Protein AF-A0AAW0VNR5-F1 (afdb_monomer_lite)

InterPro domains:
  IPR003961 Fibronectin type III [PF00041] (32-116)
  IPR003961 Fibronectin type III [PS50853] (29-133)
  IPR003961 Fibronectin type III [SM00060] (30-120)
  IPR003961 Fibronectin type III [cd00063] (30-113)
  IPR013783 Immunoglobulin-like fold [G3DSA:2.60.40.10] (11-136)
  IPR036116 Fibronectin type III superfamily [SSF49265] (29-117)

Foldseek 3Di:
DALVVFAKDKDKDDDPVGIDIDIDGHDKAKEEKAWDDWAADLDPFKIKTKIKIQTSAAWAWKWKWKDWVVDPDIDIDIGGFDDDPDNPSMTMDMDMGGPHDAPTKMKIWMWTDGPPDDIHDIDIDIDHHHDDDNVVVVVPDPVNVVVVVVVVVPPPPDDDDDDDDD

Secondary structure (DSSP, 8-state):
--GGG-EEEEEEEEETTEEEEEEEEE------EEEEEEEE-SSTT-EEEEEEEE-SS-EEEEEEEEEETT----EEEEEEPPPPSS-SSEEEEEEEE-SPPTTEEEEEEEEEEETTS-B-PPEEEEEEE----TTGGGG--HHHHHHHHHHHTTS-----------

Organism: Cherax quadricarinatus (NCBI:txid27406)

Sequence (166 aa):
MTPSALGDYKCRAHNEAGEDSATITVEATPGPVQVLEASPTSTYGLYNITWEVESLAPVDYYFVSYNQEGSSEVERRTVSATPQINRSGTHYTESTLVDLTPGITYHLTVRAVAKGHLPGLPMEENFFFTASDPASAHEMSDGTWNLLKSALTVISRLPKVVRDMQ

Structure (mmCIF, N/CA/C/O backbone):
data_AF-A0AAW0VNR5-F1
#
_entry.id   AF-A0AAW0VNR5-F1
#
loop_
_atom_site.group_PDB
_atom_site.id
_atom_site.type_symbol
_atom_site.label_atom_id
_atom_site.label_alt_id
_atom_site.label_comp_id
_atom_site.label_asym_id
_atom_site.label_entity_id
_atom_site.label_seq_id
_atom_site.pdbx_PDB_ins_code
_atom_site.Cartn_x
_atom_site.Cartn_y
_atom_site.Cartn_z
_atom_site.occupancy
_atom_site.B_iso_or_equiv
_atom_site.auth_seq_id
_atom_site.auth_comp_id
_atom_site.auth_asym_id
_atom_site.auth_atom_id
_atom_site.pdbx_PDB_model_num
ATOM 1 N N . MET A 1 1 ? 18.964 0.544 -9.066 1.00 59.88 1 MET A N 1
ATOM 2 C CA . MET A 1 1 ? 18.418 1.046 -10.348 1.00 59.88 1 MET A CA 1
ATOM 3 C C . MET A 1 1 ? 17.837 2.429 -10.078 1.00 59.88 1 MET A C 1
ATOM 5 O O . MET A 1 1 ? 17.289 2.606 -9.000 1.00 59.88 1 MET A O 1
ATOM 9 N N . THR A 1 2 ? 18.033 3.424 -10.945 1.00 72.25 2 THR A N 1
ATOM 10 C CA . THR A 1 2 ? 17.505 4.788 -10.724 1.00 72.25 2 THR A CA 1
ATOM 11 C C . THR A 1 2 ? 16.167 4.970 -11.446 1.00 72.25 2 THR A C 1
ATOM 13 O O . THR A 1 2 ? 15.940 4.282 -12.440 1.00 72.25 2 THR A O 1
ATOM 16 N N . PRO A 1 3 ? 15.301 5.920 -11.035 1.00 71.94 3 PRO A N 1
ATOM 17 C CA . PRO A 1 3 ? 14.051 6.199 -11.754 1.00 71.94 3 PRO A CA 1
ATOM 18 C C . PRO A 1 3 ? 14.261 6.546 -13.237 1.00 71.94 3 PRO A C 1
ATOM 20 O O . PRO A 1 3 ? 13.407 6.284 -14.072 1.00 71.94 3 PRO A O 1
ATOM 23 N N . SER A 1 4 ? 15.429 7.098 -13.585 1.00 77.38 4 SER A N 1
ATOM 24 C CA . SER A 1 4 ? 15.815 7.425 -14.964 1.00 77.38 4 SER A CA 1
ATOM 25 C C . SER A 1 4 ? 16.132 6.212 -15.847 1.00 77.38 4 SER A C 1
ATOM 27 O O . SER A 1 4 ? 16.384 6.396 -17.032 1.00 77.38 4 SER A O 1
ATOM 29 N N . ALA A 1 5 ? 16.202 5.005 -15.280 1.00 81.50 5 ALA A N 1
ATOM 30 C CA . ALA A 1 5 ? 16.451 3.762 -16.012 1.00 81.50 5 ALA A CA 1
ATOM 31 C C . ALA A 1 5 ? 15.153 3.047 -16.440 1.00 81.50 5 ALA A C 1
ATOM 33 O O . ALA A 1 5 ? 15.206 1.919 -16.923 1.00 81.50 5 ALA A O 1
ATOM 34 N N . LEU A 1 6 ? 13.996 3.671 -16.204 1.00 82.81 6 LEU A N 1
ATOM 35 C CA . LEU A 1 6 ? 12.686 3.170 -16.611 1.00 82.81 6 LEU A CA 1
ATOM 36 C C . LEU A 1 6 ? 12.288 3.768 -17.966 1.00 82.81 6 LEU A C 1
ATOM 38 O O . LEU A 1 6 ? 12.677 4.892 -18.289 1.00 82.81 6 LEU A O 1
ATOM 42 N N . GLY A 1 7 ? 11.480 3.034 -18.729 1.00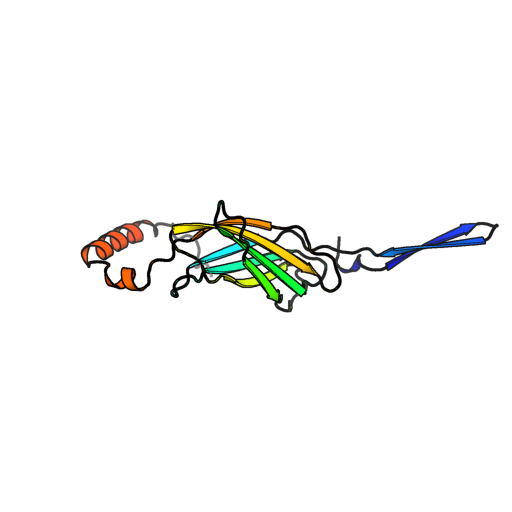 84.25 7 GLY A N 1
ATOM 43 C CA . GLY A 1 7 ? 10.968 3.448 -20.036 1.00 84.25 7 GLY A CA 1
ATOM 44 C C . GLY A 1 7 ? 11.336 2.491 -21.167 1.00 84.25 7 GLY A C 1
ATOM 45 O O . GLY A 1 7 ? 11.729 1.349 -20.935 1.00 84.25 7 GLY A O 1
ATOM 46 N N . ASP A 1 8 ? 11.189 2.962 -22.403 1.00 91.75 8 ASP A N 1
ATOM 47 C CA . ASP A 1 8 ? 11.347 2.132 -23.596 1.00 91.75 8 ASP A CA 1
ATOM 48 C C . ASP A 1 8 ? 12.792 2.113 -24.102 1.00 91.75 8 ASP A C 1
ATOM 50 O O . ASP A 1 8 ? 13.388 3.146 -24.415 1.00 91.75 8 ASP A O 1
ATOM 54 N N . TYR A 1 9 ? 13.333 0.910 -24.258 1.00 93.62 9 TYR A N 1
ATOM 55 C CA . TYR A 1 9 ? 14.652 0.654 -24.814 1.00 93.62 9 TYR A CA 1
ATOM 56 C C . TYR A 1 9 ? 14.515 -0.034 -26.163 1.00 93.62 9 TYR A C 1
ATOM 58 O O . TYR A 1 9 ? 13.927 -1.109 -26.270 1.00 93.62 9 TYR A O 1
ATOM 66 N N . LYS A 1 10 ? 15.097 0.570 -27.201 1.00 96.69 10 LYS A N 1
ATOM 67 C CA . LYS A 1 10 ? 15.116 0.011 -28.553 1.00 96.69 10 LYS A CA 1
ATOM 68 C C . LYS A 1 10 ? 16.492 -0.561 -28.877 1.00 96.69 10 LYS A C 1
ATOM 70 O O . LYS A 1 10 ? 17.472 0.176 -28.947 1.00 96.69 10 LYS A O 1
ATOM 75 N N . CYS A 1 11 ? 16.551 -1.865 -29.122 1.00 96.50 11 CYS A N 1
ATOM 76 C CA . CYS A 1 11 ? 17.715 -2.531 -29.691 1.00 96.50 11 CYS A CA 1
ATOM 77 C C . CYS A 1 11 ? 17.592 -2.536 -31.218 1.00 96.50 11 CYS A C 1
ATOM 79 O O . CYS A 1 11 ? 16.536 -2.871 -31.752 1.00 96.50 11 CYS A O 1
ATOM 81 N N . ARG A 1 12 ? 18.659 -2.154 -31.924 1.00 97.19 12 ARG A N 1
ATOM 82 C CA . ARG A 1 12 ? 18.728 -2.112 -33.392 1.00 97.19 12 ARG A CA 1
ATOM 83 C C . ARG A 1 12 ? 19.921 -2.961 -33.827 1.00 97.19 12 ARG A C 1
ATOM 85 O O . ARG A 1 12 ? 21.036 -2.701 -33.379 1.00 97.19 12 ARG A O 1
ATOM 92 N N . ALA A 1 13 ? 19.679 -3.975 -34.651 1.00 96.88 13 ALA A N 1
ATOM 93 C CA . ALA A 1 13 ? 20.690 -4.901 -35.146 1.00 96.88 13 ALA A CA 1
ATOM 94 C C . ALA A 1 13 ? 20.810 -4.765 -36.664 1.00 96.88 13 ALA A C 1
ATOM 96 O O . ALA A 1 13 ? 19.809 -4.805 -37.373 1.00 96.88 13 ALA A O 1
ATOM 97 N N . HIS A 1 14 ? 22.038 -4.618 -37.156 1.00 97.69 14 HIS A N 1
ATOM 98 C CA . HIS A 1 14 ? 22.313 -4.363 -38.565 1.00 97.69 14 HIS A CA 1
ATOM 99 C C . HIS A 1 14 ? 23.397 -5.303 -39.098 1.00 97.69 14 HIS A C 1
ATOM 101 O O . HIS A 1 14 ? 24.412 -5.528 -38.435 1.00 97.69 14 HIS A O 1
ATOM 107 N N . ASN A 1 15 ? 23.181 -5.832 -40.302 1.00 96.25 15 ASN A N 1
ATOM 108 C CA . ASN A 1 15 ? 24.169 -6.560 -41.094 1.00 96.25 15 ASN A CA 1
ATOM 109 C C . ASN A 1 15 ? 24.014 -6.211 -42.588 1.00 96.25 15 ASN A C 1
ATOM 111 O O . ASN A 1 15 ? 23.154 -5.421 -42.971 1.00 96.25 15 ASN A O 1
ATOM 115 N N . GLU A 1 16 ? 24.830 -6.814 -43.455 1.00 96.81 16 GLU A N 1
ATOM 116 C CA . GLU A 1 16 ? 24.793 -6.537 -44.901 1.00 96.81 16 GLU A CA 1
ATOM 117 C C . GLU A 1 16 ? 23.455 -6.899 -45.574 1.00 96.81 16 GLU A C 1
ATOM 119 O O . GLU A 1 16 ? 23.142 -6.367 -46.637 1.00 96.81 16 GLU A O 1
ATOM 124 N N . ALA A 1 17 ? 22.648 -7.775 -44.964 1.00 96.12 17 ALA A N 1
ATOM 125 C CA . ALA A 1 17 ? 21.340 -8.173 -45.483 1.00 96.12 17 ALA A CA 1
ATOM 126 C C . ALA A 1 17 ? 20.209 -7.209 -45.084 1.00 96.12 17 ALA A C 1
ATOM 128 O O . ALA A 1 17 ? 19.123 -7.277 -45.662 1.00 96.12 17 ALA A O 1
ATOM 129 N N . GLY A 1 18 ? 20.437 -6.318 -44.116 1.00 96.69 18 GLY A N 1
ATOM 130 C CA . GLY A 1 18 ? 19.449 -5.338 -43.689 1.00 96.69 18 GLY A CA 1
ATOM 131 C C . GLY A 1 18 ? 19.529 -5.001 -42.208 1.00 96.69 18 GLY A C 1
ATOM 132 O O . GLY A 1 18 ? 20.582 -5.044 -41.569 1.00 96.69 18 GLY A O 1
ATOM 133 N N . GLU A 1 19 ? 18.392 -4.599 -41.663 1.00 97.62 19 GLU A N 1
ATOM 134 C CA . GLU A 1 19 ? 18.283 -4.157 -40.286 1.00 97.62 19 GLU A CA 1
ATOM 135 C C . GLU A 1 19 ? 16.982 -4.632 -39.663 1.00 97.62 19 GLU A C 1
ATOM 137 O O . GLU A 1 19 ? 15.941 -4.650 -40.318 1.00 97.62 19 GLU A O 1
ATOM 142 N N . ASP A 1 20 ? 17.058 -4.957 -38.380 1.00 97.81 20 ASP A N 1
ATOM 143 C CA . ASP A 1 20 ? 15.903 -5.248 -37.552 1.00 97.81 20 ASP A CA 1
ATOM 144 C C . ASP A 1 20 ? 15.997 -4.500 -36.217 1.00 97.81 20 ASP A C 1
ATOM 146 O O . ASP A 1 20 ? 17.066 -4.042 -35.793 1.00 97.81 20 ASP A O 1
ATOM 150 N N . SER A 1 21 ? 14.863 -4.338 -35.542 1.00 96.94 21 SER A N 1
ATOM 151 C CA . SER A 1 21 ? 14.835 -3.727 -34.220 1.00 96.94 21 SER A CA 1
ATOM 152 C C . SER A 1 21 ? 13.723 -4.272 -33.341 1.00 96.94 21 SER A C 1
ATOM 154 O O . SER A 1 21 ? 12.616 -4.516 -33.809 1.00 96.94 21 SER A O 1
ATOM 156 N N . ALA A 1 22 ? 14.003 -4.356 -32.044 1.00 96.94 22 ALA A N 1
ATOM 157 C CA . ALA A 1 22 ? 13.045 -4.741 -31.018 1.00 96.94 22 ALA A CA 1
ATOM 158 C C . ALA A 1 22 ? 13.021 -3.691 -29.902 1.00 96.94 22 ALA A C 1
ATOM 160 O O . ALA A 1 22 ? 14.057 -3.113 -29.565 1.00 96.94 22 ALA A O 1
ATOM 161 N N . THR A 1 23 ? 11.845 -3.463 -29.320 1.00 96.00 23 THR A N 1
ATOM 162 C CA . THR A 1 23 ? 11.660 -2.564 -28.175 1.00 96.00 23 THR A CA 1
ATOM 163 C C . THR A 1 23 ? 11.286 -3.377 -26.940 1.00 96.00 23 THR A C 1
ATOM 165 O O . THR A 1 23 ? 10.472 -4.293 -27.032 1.00 96.00 23 THR A O 1
ATOM 168 N N . ILE A 1 2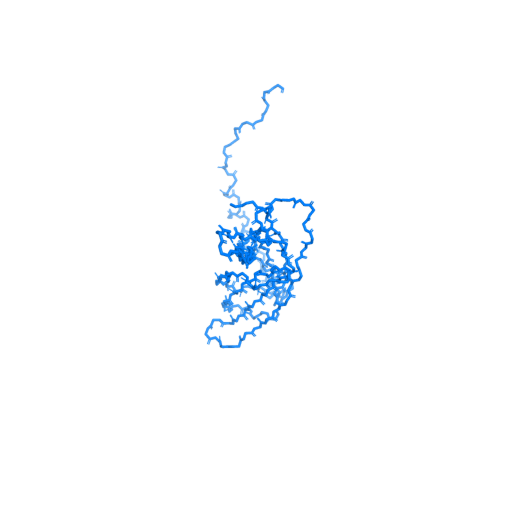4 ? 11.863 -3.028 -25.793 1.00 93.31 24 ILE A N 1
ATOM 169 C CA . ILE A 1 24 ? 11.485 -3.531 -24.472 1.00 93.31 24 ILE A CA 1
ATOM 170 C C . ILE A 1 24 ? 11.169 -2.350 -23.557 1.00 93.31 24 ILE A C 1
ATOM 172 O O . ILE A 1 24 ? 11.928 -1.385 -23.512 1.00 93.31 24 ILE A O 1
ATOM 176 N N . THR A 1 25 ? 10.069 -2.435 -22.818 1.00 88.06 25 THR A N 1
ATOM 177 C CA . THR A 1 25 ? 9.732 -1.467 -21.771 1.00 88.06 25 THR A CA 1
ATOM 178 C C . THR A 1 25 ? 10.282 -1.971 -20.443 1.00 88.06 25 THR A C 1
ATOM 180 O O . THR A 1 25 ? 10.014 -3.098 -20.030 1.00 88.06 25 THR A O 1
ATOM 183 N N . VAL A 1 26 ? 11.091 -1.145 -19.787 1.00 85.00 26 VAL A N 1
ATOM 184 C CA . VAL A 1 26 ? 11.622 -1.402 -18.450 1.00 85.00 26 VAL A CA 1
ATOM 185 C C . VAL A 1 26 ? 10.750 -0.662 -17.447 1.00 85.00 26 VAL A C 1
ATOM 187 O O . VAL A 1 26 ? 10.728 0.568 -17.409 1.00 85.00 26 VAL A O 1
ATOM 190 N N . GLU A 1 27 ? 10.043 -1.425 -16.627 1.00 80.56 27 GLU A N 1
ATOM 191 C CA . GLU A 1 27 ? 9.100 -0.919 -15.636 1.00 80.56 27 GLU A CA 1
ATOM 192 C C . GLU A 1 27 ? 9.595 -1.187 -14.213 1.00 80.56 27 GLU A C 1
ATOM 194 O O . GLU A 1 27 ? 10.439 -2.057 -13.980 1.00 80.56 27 GLU A O 1
ATOM 199 N N . ALA A 1 28 ? 9.054 -0.443 -13.248 1.00 79.81 28 ALA A N 1
ATOM 200 C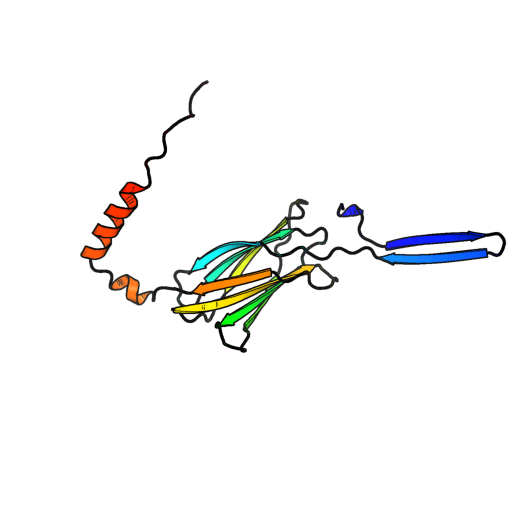 CA . ALA A 1 28 ? 9.271 -0.703 -11.832 1.00 79.81 28 ALA A CA 1
ATOM 201 C C . ALA A 1 28 ? 7.946 -1.016 -11.148 1.00 79.81 28 ALA A C 1
ATOM 203 O O . ALA A 1 28 ? 6.999 -0.232 -11.199 1.00 79.81 28 ALA A O 1
ATOM 204 N N . THR A 1 29 ? 7.915 -2.140 -10.446 1.00 84.31 29 THR A N 1
ATOM 205 C CA . THR A 1 29 ? 6.862 -2.445 -9.483 1.00 84.31 29 THR A CA 1
ATOM 206 C C . THR A 1 29 ? 7.235 -1.853 -8.125 1.00 84.31 29 THR A C 1
ATOM 208 O O . THR A 1 29 ? 8.403 -1.962 -7.736 1.00 84.31 29 THR A O 1
ATOM 211 N N . PRO A 1 30 ? 6.281 -1.269 -7.380 1.00 88.12 30 PRO A N 1
ATOM 212 C CA . PRO A 1 30 ? 6.515 -0.883 -5.995 1.00 88.12 30 PRO A CA 1
ATOM 213 C C . PRO A 1 30 ? 7.055 -2.054 -5.165 1.00 88.12 30 PRO A C 1
ATOM 215 O O . PRO A 1 30 ? 6.673 -3.210 -5.387 1.00 88.12 30 PRO A O 1
ATOM 218 N N . GLY A 1 31 ? 7.935 -1.745 -4.214 1.00 86.56 31 GLY A N 1
ATOM 219 C CA . GLY A 1 31 ? 8.411 -2.704 -3.226 1.00 86.56 31 GLY A CA 1
ATOM 220 C C . GLY A 1 31 ? 7.307 -3.150 -2.258 1.00 86.56 31 GLY A C 1
ATOM 221 O O . GLY A 1 31 ? 6.161 -2.699 -2.358 1.00 86.56 31 GLY A O 1
ATOM 222 N N . PRO A 1 32 ? 7.636 -4.042 -1.309 1.00 87.06 32 PRO A N 1
ATOM 223 C CA . PRO A 1 32 ? 6.714 -4.387 -0.238 1.00 87.06 32 PRO A CA 1
ATOM 224 C C . PRO A 1 32 ? 6.438 -3.157 0.633 1.00 87.06 32 PRO A C 1
ATOM 226 O O . PRO A 1 32 ? 7.325 -2.344 0.903 1.00 87.06 32 PRO A O 1
ATOM 229 N N . VAL A 1 33 ? 5.189 -3.033 1.067 1.00 89.69 33 VAL A N 1
ATOM 230 C CA . VAL A 1 33 ? 4.784 -2.022 2.045 1.00 89.69 33 VAL A CA 1
ATOM 231 C C . VAL A 1 33 ? 5.395 -2.360 3.407 1.00 89.69 33 VAL A C 1
ATOM 233 O O . VAL A 1 33 ? 5.510 -3.527 3.762 1.00 89.69 33 VAL A O 1
ATOM 236 N N . GLN A 1 34 ? 5.768 -1.345 4.177 1.00 87.94 34 GLN A N 1
ATOM 237 C CA . GLN A 1 34 ? 6.209 -1.474 5.562 1.00 87.94 34 GLN A CA 1
ATOM 238 C C . GLN A 1 34 ? 5.246 -0.700 6.455 1.00 87.94 34 GLN A C 1
ATOM 240 O O . GLN A 1 34 ? 5.118 0.517 6.324 1.00 87.94 34 GLN A O 1
ATOM 245 N N . VAL A 1 35 ? 4.546 -1.399 7.346 1.00 86.31 35 VAL A N 1
ATOM 246 C CA . VAL A 1 35 ? 3.690 -0.754 8.346 1.00 86.31 35 VAL A CA 1
ATOM 247 C C . VAL A 1 35 ? 4.585 -0.105 9.395 1.00 86.31 35 VAL A C 1
ATOM 249 O O . VAL A 1 35 ? 5.483 -0.740 9.944 1.00 86.31 35 VAL A O 1
ATOM 252 N N . LEU A 1 36 ? 4.364 1.184 9.631 1.00 84.06 36 LEU A N 1
ATOM 253 C CA . LEU A 1 36 ? 5.152 1.997 10.553 1.00 84.06 36 LEU A CA 1
ATOM 254 C C . LEU A 1 36 ? 4.451 2.131 11.896 1.00 84.06 36 LEU A C 1
ATOM 256 O O . LEU A 1 36 ? 5.057 1.941 12.947 1.00 84.06 36 LEU A O 1
ATOM 260 N N . GLU A 1 37 ? 3.165 2.470 11.849 1.00 82.88 37 GLU A N 1
ATOM 261 C CA . GLU A 1 37 ? 2.354 2.714 13.032 1.00 82.88 37 GLU A CA 1
ATOM 262 C C . GLU A 1 37 ? 0.973 2.104 12.844 1.00 82.88 37 GLU A C 1
ATOM 264 O O . GLU A 1 37 ? 0.389 2.155 11.764 1.00 82.88 37 GLU A O 1
ATOM 269 N N . ALA A 1 38 ? 0.453 1.527 13.918 1.00 81.94 38 ALA A N 1
ATOM 270 C CA . ALA A 1 38 ? -0.805 0.808 13.943 1.00 81.94 38 ALA A CA 1
ATOM 271 C C . ALA A 1 38 ? -1.419 1.023 15.333 1.00 81.94 38 ALA A C 1
ATOM 273 O O . ALA A 1 38 ? -0.825 0.642 16.345 1.00 81.94 38 ALA A O 1
ATOM 274 N N . SER A 1 39 ? -2.557 1.716 15.416 1.00 82.69 39 SER A N 1
ATOM 275 C CA . SER A 1 39 ? -3.142 2.104 16.705 1.00 82.69 39 SER A CA 1
ATOM 276 C C . SER A 1 39 ? -4.673 2.178 16.689 1.00 82.69 39 SER A C 1
ATOM 278 O O . SER A 1 39 ? -5.274 2.579 15.690 1.00 82.69 39 SER A O 1
ATOM 280 N N . PRO A 1 40 ? -5.341 1.809 17.798 1.00 80.81 40 PRO A N 1
ATOM 281 C CA . PRO A 1 40 ? -6.780 1.992 17.923 1.00 80.81 40 PRO A CA 1
ATOM 282 C C . PRO A 1 40 ? -7.121 3.480 18.037 1.00 80.81 40 PRO A C 1
ATOM 284 O O . PRO A 1 40 ? -6.377 4.258 18.636 1.00 80.81 40 PRO A O 1
ATOM 287 N N . THR A 1 41 ? -8.278 3.871 17.506 1.00 80.06 41 THR A N 1
ATOM 288 C CA . THR A 1 41 ? -8.797 5.230 17.717 1.00 80.06 41 THR A CA 1
ATOM 289 C C . THR A 1 41 ? -9.679 5.297 18.970 1.00 80.06 41 THR A C 1
ATOM 291 O O . THR A 1 41 ? -10.023 4.274 19.560 1.00 80.06 41 THR A O 1
ATOM 294 N N . SER A 1 42 ? -10.098 6.503 19.365 1.00 76.62 42 SER A N 1
ATOM 295 C CA . SER A 1 42 ? -11.112 6.691 20.416 1.00 76.62 42 SER A CA 1
ATOM 296 C C . SER A 1 42 ? -12.514 6.224 20.007 1.00 76.62 42 SER A C 1
ATOM 298 O O . SER A 1 42 ? -13.381 6.062 20.863 1.00 76.62 42 SER A O 1
ATOM 300 N N . THR A 1 43 ? -12.753 6.032 18.707 1.00 79.25 43 THR A N 1
ATOM 301 C CA . THR A 1 43 ? -14.026 5.547 18.176 1.00 79.25 43 THR A CA 1
ATOM 302 C C . THR A 1 43 ? -13.980 4.033 18.037 1.00 79.25 43 THR A C 1
ATOM 304 O O . THR A 1 43 ? -13.047 3.465 17.464 1.00 79.25 43 THR A O 1
ATOM 307 N N . TYR A 1 44 ? -15.018 3.382 18.553 1.00 80.38 44 TYR A N 1
ATOM 308 C CA . TYR A 1 44 ? -15.162 1.936 18.501 1.00 80.38 44 TYR A CA 1
ATOM 309 C C . TYR A 1 44 ? -15.156 1.412 17.061 1.00 80.38 44 TYR A C 1
ATOM 311 O O . TYR A 1 44 ? -15.767 2.002 16.171 1.00 80.38 44 TYR A O 1
ATOM 319 N N . GLY A 1 45 ? -14.472 0.289 16.846 1.00 82.62 45 GLY A N 1
ATOM 320 C CA . GLY A 1 45 ? -14.384 -0.370 15.543 1.00 82.62 45 GLY A CA 1
ATOM 321 C C . GLY A 1 45 ? -13.488 0.317 14.513 1.00 82.62 45 GLY A C 1
ATOM 322 O O . GLY A 1 45 ? -13.456 -0.135 13.371 1.00 82.62 45 GLY A O 1
ATOM 323 N N . LEU A 1 46 ? -12.748 1.364 14.898 1.00 86.75 46 LEU A N 1
ATOM 324 C CA . LEU A 1 46 ? -11.800 2.060 14.028 1.00 86.75 46 LEU A CA 1
ATOM 325 C C . LEU A 1 46 ? -10.345 1.836 14.463 1.00 86.75 46 LEU A C 1
ATOM 327 O O . LEU A 1 46 ? -10.022 1.889 15.655 1.00 86.75 46 LEU A O 1
ATOM 331 N N . TYR A 1 47 ? -9.456 1.658 13.488 1.00 86.00 47 TYR A N 1
ATOM 332 C CA . TYR A 1 47 ? -8.025 1.448 13.709 1.00 86.00 47 TYR A CA 1
ATOM 333 C C . TYR A 1 47 ? -7.201 2.213 12.675 1.00 86.00 47 TYR A C 1
ATOM 335 O O . TYR A 1 47 ? -7.376 2.019 11.471 1.00 86.00 47 TYR A O 1
ATOM 343 N N . ASN A 1 48 ? -6.322 3.092 13.142 1.00 89.56 48 ASN A N 1
ATOM 344 C CA . ASN A 1 48 ? -5.437 3.864 12.284 1.00 89.56 48 ASN A CA 1
ATOM 345 C C . ASN A 1 48 ? -4.188 3.059 11.969 1.00 89.56 48 ASN A C 1
ATOM 347 O O . ASN A 1 48 ? -3.593 2.437 12.851 1.00 89.56 48 ASN A O 1
ATOM 351 N N . ILE A 1 49 ? -3.780 3.115 10.711 1.00 89.44 49 ILE A N 1
ATOM 352 C CA . ILE A 1 49 ? -2.565 2.486 10.237 1.00 89.44 49 ILE A CA 1
ATOM 353 C C . ILE A 1 49 ? -1.831 3.413 9.278 1.00 89.44 49 ILE A C 1
ATOM 355 O O . ILE A 1 49 ? -2.421 3.992 8.364 1.00 89.44 49 ILE A O 1
ATOM 359 N N . THR A 1 50 ? -0.527 3.512 9.489 1.00 90.69 50 THR A N 1
ATOM 360 C CA . THR A 1 50 ? 0.408 4.287 8.686 1.00 90.69 50 THR A CA 1
ATOM 361 C C . THR A 1 50 ? 1.463 3.351 8.138 1.00 90.69 50 THR A C 1
ATOM 363 O O . THR A 1 50 ? 1.983 2.492 8.851 1.00 90.69 50 THR A O 1
ATOM 366 N N . TRP A 1 51 ? 1.805 3.523 6.870 1.00 91.12 51 TRP A N 1
ATOM 367 C CA . TRP A 1 51 ? 2.802 2.704 6.204 1.00 91.12 51 TRP A CA 1
ATOM 368 C C . TRP A 1 51 ? 3.656 3.514 5.237 1.00 91.12 51 TRP A C 1
ATOM 370 O O . TRP A 1 51 ? 3.297 4.620 4.821 1.00 91.12 51 TRP A O 1
ATOM 380 N N . GLU A 1 52 ? 4.781 2.922 4.854 1.00 91.00 52 GLU A N 1
ATOM 381 C CA . GLU A 1 52 ? 5.630 3.404 3.778 1.00 91.00 52 GLU A CA 1
ATOM 382 C C . GLU A 1 52 ? 5.855 2.348 2.694 1.00 91.00 52 GLU A C 1
ATOM 384 O O . GLU A 1 52 ? 5.702 1.148 2.916 1.00 91.00 52 GLU A O 1
ATOM 389 N N . VAL A 1 53 ? 6.216 2.793 1.494 1.00 90.25 53 VAL A N 1
ATOM 390 C CA . VAL A 1 53 ? 6.679 1.914 0.417 1.00 90.25 53 VAL A CA 1
ATOM 391 C C . VAL A 1 53 ? 7.786 2.587 -0.375 1.00 90.25 53 VAL A C 1
ATOM 393 O O . VAL A 1 53 ? 7.688 3.763 -0.725 1.00 90.25 53 VAL A O 1
ATOM 396 N N . GLU A 1 54 ? 8.831 1.833 -0.695 1.00 88.06 54 GLU A N 1
ATOM 397 C CA . GLU A 1 54 ? 9.843 2.268 -1.651 1.00 88.06 54 GLU A CA 1
ATOM 398 C C . GLU A 1 54 ? 9.405 1.915 -3.075 1.00 88.06 54 GLU A C 1
ATOM 400 O O . GLU A 1 54 ? 9.077 0.768 -3.388 1.00 88.06 54 GLU A O 1
ATOM 405 N N . SER A 1 55 ? 9.399 2.903 -3.965 1.00 86.12 55 SER A N 1
ATOM 406 C CA . SER A 1 55 ? 9.042 2.721 -5.364 1.00 86.12 55 SER A CA 1
ATOM 407 C C . SER A 1 55 ? 9.816 3.675 -6.267 1.00 86.12 55 SER A C 1
ATOM 409 O O . SER A 1 55 ? 9.912 4.877 -6.023 1.00 86.12 55 SER A O 1
ATOM 411 N N . LEU A 1 56 ? 10.349 3.137 -7.367 1.00 82.50 56 LEU A N 1
ATOM 412 C CA . LEU A 1 56 ? 10.958 3.947 -8.429 1.00 82.50 56 LEU A CA 1
ATOM 413 C C . LEU A 1 56 ? 9.906 4.560 -9.366 1.00 82.50 56 LEU A C 1
ATOM 415 O O . LEU A 1 56 ? 10.209 5.524 -10.069 1.00 82.50 56 LEU A O 1
ATOM 419 N N . ALA A 1 57 ? 8.686 4.013 -9.370 1.00 80.62 57 ALA A N 1
ATOM 420 C CA . ALA A 1 57 ? 7.537 4.536 -10.101 1.00 80.62 57 ALA A CA 1
ATOM 421 C C . ALA A 1 57 ? 6.560 5.244 -9.141 1.00 80.62 57 ALA A C 1
ATOM 423 O O . ALA A 1 57 ? 6.364 4.764 -8.022 1.00 80.62 57 ALA A O 1
ATOM 424 N N . PRO A 1 58 ? 5.900 6.343 -9.548 1.00 82.38 58 PRO A N 1
ATOM 425 C CA . PRO A 1 58 ? 4.903 6.999 -8.707 1.00 82.38 58 PRO A CA 1
ATOM 426 C C . PRO A 1 58 ? 3.770 6.042 -8.314 1.00 82.38 58 PRO A C 1
ATOM 428 O O . PRO A 1 58 ? 3.088 5.487 -9.182 1.00 82.38 58 PRO A O 1
ATOM 431 N N . VAL A 1 59 ? 3.563 5.875 -7.007 1.00 88.44 59 VAL A N 1
ATOM 432 C CA . VAL A 1 59 ? 2.419 5.131 -6.465 1.00 88.44 59 VAL A CA 1
ATOM 433 C C . VAL A 1 59 ? 1.138 5.940 -6.687 1.00 88.44 59 VAL A C 1
ATOM 435 O O . VAL A 1 59 ? 1.114 7.141 -6.429 1.00 88.44 59 VAL A O 1
ATOM 438 N N . ASP A 1 60 ? 0.095 5.283 -7.192 1.00 89.69 60 ASP A N 1
ATOM 439 C CA . ASP A 1 60 ? -1.219 5.863 -7.494 1.00 89.69 60 ASP A CA 1
ATOM 440 C C . ASP A 1 60 ? -2.203 5.604 -6.345 1.00 89.69 60 ASP A C 1
ATOM 442 O O . ASP A 1 60 ? -2.815 6.523 -5.802 1.00 89.69 60 ASP A O 1
ATOM 446 N N . TYR A 1 61 ? -2.304 4.347 -5.910 1.00 92.69 61 TYR A N 1
ATOM 447 C CA . TYR A 1 61 ? -3.158 3.933 -4.799 1.00 92.69 61 TYR A CA 1
ATOM 448 C C . TYR A 1 61 ? -2.682 2.614 -4.177 1.00 92.69 61 TYR A C 1
ATOM 450 O O . TYR A 1 61 ? -1.768 1.956 -4.678 1.00 92.69 61 TYR A O 1
ATOM 458 N N . TYR A 1 62 ? -3.329 2.218 -3.085 1.00 93.38 62 TYR A N 1
ATOM 459 C CA . TYR A 1 62 ? -3.095 0.975 -2.365 1.00 93.38 62 TYR A CA 1
ATOM 460 C C . TYR A 1 62 ? -4.379 0.154 -2.280 1.00 93.38 62 TYR A C 1
ATOM 462 O O . TYR A 1 62 ? -5.455 0.703 -2.036 1.00 93.38 62 TYR A O 1
ATOM 470 N N . PHE A 1 63 ? -4.259 -1.165 -2.415 1.00 93.75 63 PHE A N 1
ATOM 471 C CA . PHE A 1 63 ? -5.281 -2.093 -1.947 1.00 93.75 63 PHE A CA 1
ATOM 472 C C . PHE A 1 63 ? -4.983 -2.458 -0.500 1.00 93.75 63 PHE A C 1
ATOM 474 O O . PHE A 1 63 ? -3.969 -3.097 -0.225 1.00 93.75 63 PHE A O 1
ATOM 481 N N . VAL A 1 64 ? -5.882 -2.083 0.400 1.00 93.94 64 VAL A N 1
ATOM 482 C CA . VAL A 1 64 ? -5.856 -2.471 1.811 1.00 93.94 64 VAL A CA 1
ATOM 483 C C . VAL A 1 64 ? -6.950 -3.509 1.998 1.00 93.94 64 VAL A C 1
ATOM 485 O O . VAL A 1 64 ? -8.114 -3.227 1.733 1.00 93.94 64 VAL A O 1
ATOM 488 N N . SER A 1 65 ? -6.590 -4.731 2.367 1.00 92.75 65 SER A N 1
ATOM 489 C CA . SER A 1 65 ? -7.544 -5.816 2.610 1.00 92.75 65 SER A CA 1
ATOM 490 C C . SER A 1 65 ? -7.351 -6.365 4.010 1.00 92.75 65 SER A C 1
ATOM 492 O O . SER A 1 65 ? -6.212 -6.516 4.439 1.00 92.75 65 SER A O 1
ATOM 494 N N . TYR A 1 66 ? -8.435 -6.667 4.711 1.00 92.12 66 TYR A N 1
ATOM 495 C CA . TYR A 1 66 ? -8.362 -7.300 6.020 1.00 92.12 66 TYR A CA 1
ATOM 496 C C . TYR A 1 66 ? -9.503 -8.287 6.227 1.00 92.12 66 TYR A C 1
ATOM 498 O O . TYR A 1 66 ? -10.617 -8.093 5.742 1.00 92.12 66 TYR A O 1
ATOM 506 N N . ASN A 1 67 ? -9.215 -9.363 6.947 1.00 92.00 67 ASN A N 1
ATOM 507 C CA . ASN A 1 67 ? -10.186 -10.389 7.301 1.00 92.00 67 ASN A CA 1
ATOM 508 C C . ASN A 1 67 ? -9.946 -10.880 8.722 1.00 92.00 67 ASN A C 1
ATOM 510 O O . ASN A 1 67 ? -8.815 -10.876 9.205 1.00 92.00 67 ASN A O 1
ATOM 514 N N . GLN A 1 68 ? -11.013 -11.317 9.385 1.00 91.19 68 GLN A N 1
ATOM 515 C CA . GLN A 1 68 ? -10.888 -11.980 10.680 1.00 91.19 68 GLN A CA 1
ATOM 516 C C . GLN A 1 68 ? -10.080 -13.269 10.518 1.00 91.19 68 GLN A C 1
ATOM 518 O O . GLN A 1 68 ? -10.249 -13.999 9.536 1.00 91.19 68 GLN A O 1
ATOM 523 N N . GLU A 1 69 ? -9.216 -13.563 11.485 1.00 86.75 69 GLU A N 1
ATOM 524 C CA . GLU A 1 69 ? -8.456 -14.808 11.503 1.00 86.75 69 GLU A CA 1
ATOM 525 C C . GLU A 1 69 ? -9.416 -16.010 11.488 1.00 86.75 69 GLU A C 1
ATOM 527 O O . GLU A 1 69 ? -10.341 -16.108 12.293 1.00 86.75 69 GLU A O 1
ATOM 532 N N . GLY A 1 70 ? -9.233 -16.911 10.519 1.00 83.81 70 GLY A N 1
ATOM 533 C CA . GLY A 1 70 ? -10.125 -18.055 10.297 1.00 83.81 70 GLY A CA 1
ATOM 534 C C . GLY A 1 70 ? -11.384 -17.763 9.466 1.00 83.81 70 GLY A C 1
ATOM 535 O O . GLY A 1 70 ? -12.085 -18.707 9.107 1.00 83.81 70 GLY A O 1
ATOM 536 N N . SER A 1 71 ? -11.655 -16.504 9.104 1.00 88.44 71 SER A N 1
ATOM 537 C CA . SER A 1 71 ? -12.714 -16.138 8.155 1.00 88.44 71 SER A CA 1
ATOM 538 C C . SER A 1 71 ? -12.185 -16.051 6.722 1.00 88.44 71 SER A C 1
ATOM 540 O O . SER A 1 71 ? -11.064 -15.600 6.482 1.00 88.44 71 SER A O 1
ATOM 542 N N . SER A 1 72 ? -13.018 -16.445 5.754 1.00 88.69 72 SER A N 1
ATOM 543 C CA . SER A 1 72 ? -12.786 -16.220 4.320 1.00 88.69 72 SER A CA 1
ATOM 544 C C . SER A 1 72 ? -13.393 -14.910 3.806 1.00 88.69 72 SER A C 1
ATOM 546 O O . SER A 1 72 ? -13.236 -14.587 2.630 1.00 88.69 72 SER A O 1
ATOM 548 N N . GLU A 1 73 ? -14.142 -14.193 4.645 1.00 91.44 73 GLU A N 1
ATOM 549 C CA . GLU A 1 73 ? -14.735 -12.904 4.298 1.00 91.44 73 GLU A CA 1
ATOM 550 C C . GLU A 1 73 ? -13.673 -11.809 4.389 1.00 91.44 73 GLU A C 1
ATOM 552 O O . GLU A 1 73 ? -13.088 -11.584 5.448 1.00 91.44 73 GLU A O 1
ATOM 557 N N . VAL A 1 74 ? -13.402 -11.158 3.258 1.00 91.62 74 VAL A N 1
ATOM 558 C CA . VAL A 1 74 ? -12.352 -10.147 3.127 1.00 91.62 74 VAL A CA 1
ATOM 559 C C . VAL A 1 74 ? -12.990 -8.797 2.858 1.00 91.62 74 VAL A C 1
ATOM 561 O O . VAL A 1 74 ? -13.631 -8.606 1.824 1.00 91.62 74 VAL A O 1
ATOM 564 N N . GLU A 1 75 ? -12.735 -7.847 3.748 1.00 93.19 75 GLU A N 1
ATOM 565 C CA . GLU A 1 75 ? -13.037 -6.440 3.529 1.00 93.19 75 GLU A CA 1
ATOM 566 C C . GLU A 1 75 ? -11.889 -5.817 2.727 1.00 93.19 75 GLU A C 1
ATOM 568 O O . GLU A 1 75 ? -10.714 -6.013 3.049 1.00 93.19 75 GLU A O 1
ATOM 573 N N . ARG A 1 76 ? -12.202 -5.089 1.648 1.00 93.50 76 ARG A N 1
ATOM 574 C CA . ARG A 1 76 ? -11.198 -4.477 0.762 1.00 93.50 76 ARG A CA 1
ATOM 575 C C . ARG A 1 76 ? -11.484 -3.005 0.533 1.00 93.50 76 ARG A C 1
ATOM 577 O O . ARG A 1 76 ? -12.594 -2.615 0.190 1.00 93.50 76 ARG A O 1
ATOM 584 N N . ARG A 1 77 ? -10.422 -2.206 0.596 1.00 93.69 77 ARG A N 1
ATOM 585 C CA . ARG A 1 77 ? -10.440 -0.761 0.387 1.00 93.69 77 ARG A CA 1
ATOM 586 C C . ARG A 1 77 ? -9.371 -0.331 -0.597 1.00 93.69 77 ARG A C 1
ATOM 588 O O . ARG A 1 77 ? -8.290 -0.916 -0.667 1.00 93.69 77 ARG A O 1
ATOM 595 N N . THR A 1 78 ? -9.691 0.730 -1.325 1.00 94.69 78 THR A N 1
ATOM 596 C CA . THR A 1 78 ? -8.751 1.447 -2.182 1.00 94.69 78 THR A CA 1
ATOM 597 C C . THR A 1 78 ? -8.392 2.757 -1.499 1.00 94.69 78 THR A C 1
ATOM 599 O O . THR A 1 78 ? -9.274 3.570 -1.229 1.00 94.69 78 THR A O 1
ATOM 602 N N . VAL A 1 79 ? -7.107 2.959 -1.220 1.00 94.62 79 VAL A N 1
ATOM 603 C CA . VAL A 1 79 ? -6.589 4.167 -0.567 1.00 94.62 79 VAL A CA 1
ATOM 604 C C . VAL A 1 79 ? -5.705 4.905 -1.557 1.00 94.62 79 VAL A C 1
ATOM 606 O O . VAL A 1 79 ? -4.702 4.356 -2.003 1.00 94.62 79 VAL A O 1
ATOM 609 N N . SER A 1 80 ? -6.062 6.130 -1.929 1.00 93.06 80 SER A N 1
ATOM 610 C CA . SER A 1 80 ? -5.241 6.933 -2.842 1.00 93.06 80 SER A CA 1
ATOM 611 C C . SER A 1 80 ? -3.897 7.273 -2.207 1.00 93.06 80 SER A C 1
ATOM 613 O O . SER A 1 80 ? -3.835 7.637 -1.032 1.00 93.06 80 SER A O 1
ATOM 615 N N . ALA A 1 81 ? -2.821 7.196 -2.986 1.00 89.00 81 ALA A N 1
ATOM 616 C CA . ALA A 1 81 ? -1.518 7.634 -2.521 1.00 89.00 81 ALA A CA 1
ATOM 617 C C . ALA A 1 81 ? -1.476 9.160 -2.425 1.00 89.00 81 ALA A C 1
ATOM 619 O O . ALA A 1 81 ? -1.984 9.882 -3.288 1.00 89.00 81 ALA A O 1
ATOM 620 N N . THR A 1 82 ? -0.841 9.668 -1.375 1.00 82.31 82 THR A N 1
ATOM 621 C CA . THR A 1 82 ? -0.543 11.094 -1.277 1.00 82.31 82 THR A CA 1
ATOM 622 C C . THR A 1 82 ? 0.544 11.457 -2.299 1.00 82.31 82 THR A C 1
ATOM 624 O O . THR A 1 82 ? 1.560 10.756 -2.407 1.00 82.31 82 THR A O 1
ATOM 627 N N . PRO A 1 83 ? 0.369 12.548 -3.070 1.00 70.50 83 PRO A N 1
ATOM 628 C CA . PRO A 1 83 ? 1.394 13.013 -3.994 1.00 70.50 83 PRO A CA 1
ATOM 629 C C . PRO A 1 83 ? 2.687 13.331 -3.237 1.00 70.50 83 PRO A C 1
ATOM 631 O O . PRO A 1 83 ? 2.699 14.178 -2.344 1.00 70.50 83 PRO A O 1
ATOM 634 N N . GLN A 1 84 ? 3.784 12.663 -3.591 1.00 67.81 84 GLN A N 1
ATOM 635 C CA . GLN A 1 84 ? 5.081 12.938 -2.980 1.00 67.81 84 GLN A CA 1
ATOM 636 C C . GLN A 1 84 ? 5.650 14.252 -3.522 1.00 67.81 84 GLN A C 1
ATOM 638 O O . GLN A 1 84 ? 5.772 14.442 -4.732 1.00 67.81 84 GLN A O 1
ATOM 643 N N . ILE A 1 85 ? 6.015 15.157 -2.612 1.00 59.22 85 ILE A N 1
ATOM 644 C CA . ILE A 1 85 ? 6.647 16.444 -2.947 1.00 59.22 85 ILE A CA 1
ATOM 645 C C . ILE A 1 85 ? 8.156 16.248 -3.200 1.00 59.22 85 ILE A C 1
ATOM 647 O O . ILE A 1 85 ? 8.775 17.017 -3.936 1.00 59.22 85 ILE A O 1
ATOM 651 N N . ASN A 1 86 ? 8.739 15.170 -2.660 1.00 57.84 86 ASN A N 1
ATOM 652 C CA . ASN A 1 86 ? 10.169 14.877 -2.725 1.00 57.84 86 ASN A CA 1
ATOM 653 C C . ASN A 1 86 ? 10.457 13.623 -3.565 1.00 57.84 86 ASN A C 1
ATOM 655 O O . ASN A 1 86 ? 9.693 12.664 -3.571 1.00 57.84 86 ASN A O 1
ATOM 659 N N . ARG A 1 87 ? 11.609 13.596 -4.248 1.00 60.25 87 ARG A N 1
ATOM 660 C CA . ARG A 1 87 ? 12.070 12.452 -5.063 1.00 60.25 87 ARG A CA 1
ATOM 661 C C . ARG A 1 87 ? 12.671 11.302 -4.234 1.00 60.25 87 ARG A C 1
ATOM 663 O O . ARG A 1 87 ? 13.486 10.556 -4.767 1.00 60.25 87 ARG A O 1
ATOM 670 N N . SER A 1 88 ? 12.344 11.170 -2.945 1.00 66.25 88 SER A N 1
ATOM 671 C CA . SER A 1 88 ? 13.005 10.193 -2.061 1.00 66.25 88 SER A CA 1
ATOM 672 C C . SER A 1 88 ? 12.674 8.736 -2.389 1.00 66.25 88 SER A C 1
ATOM 674 O O . SER A 1 88 ? 13.254 7.852 -1.778 1.00 66.25 88 SER A O 1
ATOM 676 N N . GLY A 1 89 ? 11.7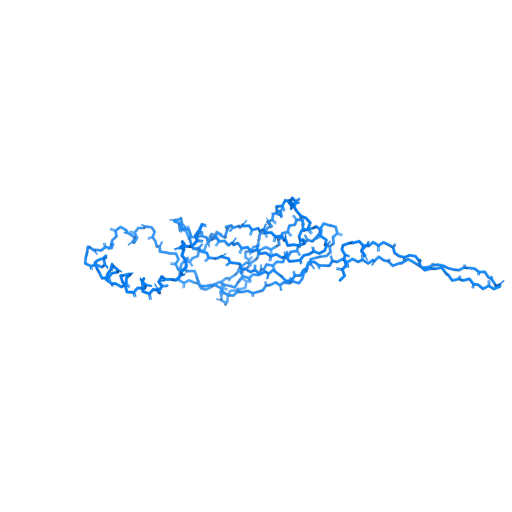79 8.456 -3.342 1.00 75.50 89 GLY A N 1
ATOM 677 C CA . GLY A 1 89 ? 11.374 7.092 -3.704 1.00 75.50 89 GLY A CA 1
ATOM 678 C C . GLY A 1 89 ? 10.512 6.411 -2.637 1.00 75.50 89 GLY A C 1
ATOM 679 O O . GLY A 1 89 ? 9.791 5.476 -2.951 1.00 75.50 89 GLY A O 1
ATOM 680 N N . THR A 1 90 ? 10.529 6.901 -1.399 1.00 85.44 90 THR A N 1
ATOM 681 C CA . THR A 1 90 ? 9.655 6.463 -0.310 1.00 85.44 90 THR A CA 1
ATOM 682 C C . THR A 1 90 ? 8.336 7.230 -0.328 1.00 85.44 90 THR A C 1
ATOM 684 O O . THR A 1 90 ? 8.325 8.462 -0.356 1.00 85.44 90 THR A O 1
ATOM 687 N N . HIS A 1 91 ? 7.224 6.501 -0.293 1.00 86.69 91 HIS A N 1
ATOM 688 C CA . HIS A 1 91 ? 5.869 7.033 -0.217 1.00 86.69 91 HIS A CA 1
ATOM 689 C C . HIS A 1 91 ? 5.255 6.712 1.143 1.00 86.69 91 HIS A C 1
ATOM 691 O O . HIS A 1 91 ? 5.224 5.548 1.516 1.00 86.69 91 HIS A O 1
ATOM 697 N N . TYR A 1 92 ? 4.720 7.721 1.831 1.00 88.62 92 TYR A N 1
ATOM 698 C CA . TYR A 1 92 ? 4.047 7.584 3.130 1.00 88.62 92 TYR A CA 1
ATOM 699 C C . TYR A 1 92 ? 2.537 7.706 2.975 1.00 88.62 92 TYR A C 1
ATOM 701 O O . TYR A 1 92 ? 2.058 8.576 2.245 1.00 88.62 92 TYR A O 1
ATOM 709 N N . THR A 1 93 ? 1.760 6.859 3.643 1.00 91.50 93 THR A N 1
ATOM 710 C CA . THR A 1 93 ? 0.293 6.918 3.590 1.00 91.50 93 THR A CA 1
ATOM 711 C C . THR A 1 93 ? -0.313 6.483 4.918 1.00 91.50 93 THR A C 1
ATOM 713 O O . THR A 1 93 ? 0.195 5.577 5.570 1.00 91.50 93 THR A O 1
ATOM 716 N N . GLU A 1 94 ? -1.396 7.151 5.304 1.00 91.69 94 GLU A N 1
ATOM 717 C CA . GLU A 1 94 ? -2.203 6.841 6.483 1.00 91.69 94 GLU A CA 1
ATOM 718 C C . GLU A 1 94 ? -3.618 6.460 6.034 1.00 91.69 94 GLU A C 1
ATOM 720 O O . GLU A 1 94 ? -4.154 7.014 5.067 1.00 91.69 94 GLU A O 1
ATOM 725 N N . SER A 1 95 ? -4.231 5.507 6.731 1.00 91.38 95 SER A N 1
ATOM 726 C CA . SER A 1 95 ? -5.631 5.145 6.543 1.00 91.38 95 SER A CA 1
ATOM 727 C C . SER A 1 95 ? -6.263 4.642 7.835 1.00 91.38 95 SER A C 1
ATOM 729 O O . SER A 1 95 ? -5.579 4.289 8.795 1.00 91.38 95 SER A O 1
ATOM 731 N N . THR A 1 96 ? -7.590 4.575 7.833 1.00 91.50 96 THR A N 1
ATOM 732 C CA . THR A 1 96 ? -8.383 4.062 8.947 1.00 91.50 96 THR A CA 1
ATOM 733 C C . THR A 1 96 ? -9.157 2.833 8.481 1.00 91.50 96 THR A C 1
ATOM 735 O O . THR A 1 96 ? -10.005 2.907 7.584 1.00 91.50 96 THR A O 1
ATOM 738 N N . LEU A 1 97 ? -8.864 1.693 9.102 1.00 90.94 97 LEU A N 1
ATOM 739 C CA . LEU A 1 97 ? -9.676 0.483 9.014 1.00 90.94 97 LEU A CA 1
ATOM 740 C C . LEU A 1 97 ? -10.939 0.691 9.851 1.00 90.94 97 LEU A C 1
ATOM 742 O O . LEU A 1 97 ? -10.884 1.344 10.895 1.00 90.94 97 LEU A O 1
ATOM 746 N N . VAL A 1 98 ? -12.070 0.156 9.403 1.00 90.75 98 VAL A N 1
ATOM 747 C CA . VAL A 1 98 ? -13.365 0.357 10.073 1.00 90.75 98 VAL A CA 1
ATOM 748 C C . VAL A 1 98 ? -14.106 -0.975 10.218 1.00 90.75 98 VAL A C 1
ATOM 750 O O . VAL A 1 98 ? -13.664 -1.990 9.676 1.00 90.75 98 VAL A O 1
ATOM 753 N N . ASP A 1 99 ? -15.233 -0.965 10.931 1.00 87.31 99 ASP A N 1
ATOM 754 C CA . ASP A 1 99 ? -16.087 -2.138 11.168 1.00 87.31 99 ASP A CA 1
ATOM 755 C C . ASP A 1 99 ? -15.346 -3.307 11.843 1.00 87.31 99 ASP A C 1
ATOM 757 O O . ASP A 1 99 ? -15.668 -4.482 11.668 1.00 87.31 99 ASP A O 1
ATOM 761 N N . LEU A 1 100 ? -14.337 -2.982 12.656 1.00 87.62 100 LEU A N 1
ATOM 762 C CA . LEU A 1 100 ? -13.578 -3.970 13.407 1.00 87.62 100 LEU A CA 1
ATOM 763 C C . LEU A 1 100 ? -14.311 -4.363 14.694 1.00 87.62 100 LEU A C 1
ATOM 765 O O . LEU A 1 100 ? -14.781 -3.531 15.466 1.00 87.62 100 LEU A O 1
ATOM 769 N N . THR A 1 101 ? -14.361 -5.662 14.958 1.00 85.94 101 THR A N 1
ATOM 770 C CA . THR A 1 101 ? -14.884 -6.228 16.210 1.00 85.94 101 THR A CA 1
ATOM 771 C C . THR A 1 101 ? -13.751 -6.398 17.228 1.00 85.94 101 THR A C 1
ATOM 773 O O . THR A 1 101 ? -12.789 -7.102 16.914 1.00 85.94 101 THR A O 1
ATOM 776 N N . PRO A 1 102 ? -13.821 -5.794 18.429 1.00 82.88 102 PRO A N 1
ATOM 777 C CA . PRO A 1 102 ? -12.814 -5.971 19.472 1.00 82.88 102 PRO A CA 1
ATOM 778 C C . PRO A 1 102 ? -12.682 -7.408 19.956 1.00 82.88 102 PRO A C 1
ATOM 780 O O . PRO A 1 102 ? -13.647 -8.167 19.986 1.00 82.88 102 PRO A O 1
ATOM 783 N N . GLY A 1 103 ? -11.474 -7.747 20.399 1.00 78.50 103 GLY A N 1
ATOM 784 C CA . GLY A 1 103 ? -11.132 -9.091 20.855 1.00 78.50 103 GLY A CA 1
ATOM 785 C C . GLY A 1 103 ? -10.903 -10.078 19.710 1.00 78.50 103 GLY A C 1
ATOM 786 O O . GLY A 1 103 ? -10.755 -11.268 19.973 1.00 78.50 103 GLY A O 1
ATOM 787 N N . ILE A 1 104 ? -10.863 -9.598 18.462 1.00 85.81 104 ILE A N 1
ATOM 788 C CA . ILE A 1 104 ? -10.651 -10.407 17.261 1.00 85.81 104 ILE A CA 1
ATOM 789 C C . ILE A 1 104 ? -9.296 -10.068 16.628 1.00 85.81 104 ILE A C 1
ATOM 791 O O . ILE A 1 104 ? -8.918 -8.898 16.514 1.00 85.81 104 ILE A O 1
ATOM 795 N N . THR A 1 105 ? -8.568 -11.101 16.200 1.00 87.62 105 THR A N 1
ATOM 796 C CA . THR A 1 105 ? -7.372 -10.965 15.358 1.00 87.62 105 THR A CA 1
ATOM 797 C C . THR A 1 105 ? -7.782 -10.773 13.905 1.00 87.62 105 THR A C 1
ATOM 799 O O . THR A 1 105 ? -8.648 -11.491 13.402 1.00 87.62 105 THR A O 1
ATOM 802 N N . TYR A 1 106 ? -7.127 -9.845 13.215 1.00 89.12 106 TYR A N 1
ATOM 803 C CA . TYR A 1 106 ? -7.287 -9.634 11.784 1.00 89.12 106 TYR A CA 1
ATOM 804 C C . TYR A 1 106 ? -5.970 -9.905 11.062 1.00 89.12 106 TYR A C 1
ATOM 806 O O . TYR A 1 106 ? -4.893 -9.545 11.539 1.00 89.12 106 TYR A O 1
ATOM 814 N N . HIS A 1 107 ? -6.075 -10.504 9.883 1.00 90.56 107 HIS A N 1
ATOM 815 C CA . HIS A 1 107 ? -4.991 -10.573 8.918 1.00 90.56 107 HIS A CA 1
ATOM 816 C C . HIS A 1 107 ? -5.132 -9.397 7.952 1.00 90.56 107 HIS A C 1
ATOM 818 O O . HIS A 1 107 ? -6.170 -9.239 7.312 1.00 90.56 107 HIS A O 1
ATOM 824 N N . LEU A 1 108 ? -4.105 -8.558 7.881 1.00 90.12 108 LEU A N 1
ATOM 825 C CA . LEU A 1 108 ? -4.009 -7.391 7.019 1.00 90.12 108 LEU A CA 1
ATOM 826 C C . LEU A 1 108 ? -3.118 -7.699 5.818 1.00 90.12 108 LEU A C 1
ATOM 828 O O . LEU A 1 108 ? -2.035 -8.267 5.937 1.00 90.12 108 LEU A O 1
ATOM 832 N N . THR A 1 109 ? -3.534 -7.228 4.652 1.00 91.69 109 THR A N 1
ATOM 833 C CA . THR A 1 109 ? -2.729 -7.234 3.437 1.00 91.69 109 THR A CA 1
ATOM 834 C C . THR A 1 109 ? -2.758 -5.856 2.796 1.00 91.69 109 THR A C 1
ATOM 836 O O . THR A 1 109 ? -3.833 -5.324 2.511 1.00 91.69 109 THR A O 1
ATOM 839 N N . VAL A 1 110 ? -1.583 -5.295 2.503 1.00 92.31 110 VAL A N 1
ATOM 840 C CA . VAL A 1 110 ? -1.454 -4.018 1.787 1.00 92.31 110 VAL A CA 1
ATOM 841 C C . VAL A 1 110 ? -0.646 -4.219 0.507 1.00 92.31 110 VAL A C 1
ATOM 843 O O . VAL A 1 110 ? 0.436 -4.804 0.524 1.00 92.31 110 VAL A O 1
ATOM 846 N N . ARG A 1 111 ? -1.169 -3.738 -0.626 1.00 92.12 111 ARG A N 1
ATOM 847 C CA . ARG A 1 111 ? -0.494 -3.761 -1.937 1.00 92.12 111 ARG A CA 1
ATOM 848 C C . ARG A 1 111 ? -0.451 -2.365 -2.530 1.00 92.12 111 ARG A C 1
ATOM 850 O O . ARG A 1 111 ? -1.504 -1.773 -2.749 1.00 92.12 111 ARG A O 1
ATOM 857 N N . ALA A 1 112 ? 0.740 -1.870 -2.842 1.00 92.00 112 ALA A N 1
ATOM 858 C CA . ALA A 1 112 ? 0.913 -0.622 -3.578 1.00 92.00 112 ALA A CA 1
ATOM 859 C C . ALA A 1 112 ? 0.713 -0.838 -5.087 1.00 92.00 112 ALA A C 1
ATOM 861 O O . ALA A 1 112 ? 1.133 -1.856 -5.640 1.00 92.00 112 ALA A O 1
ATOM 862 N N . VAL A 1 113 ? 0.096 0.128 -5.763 1.00 89.88 113 VAL A N 1
ATOM 8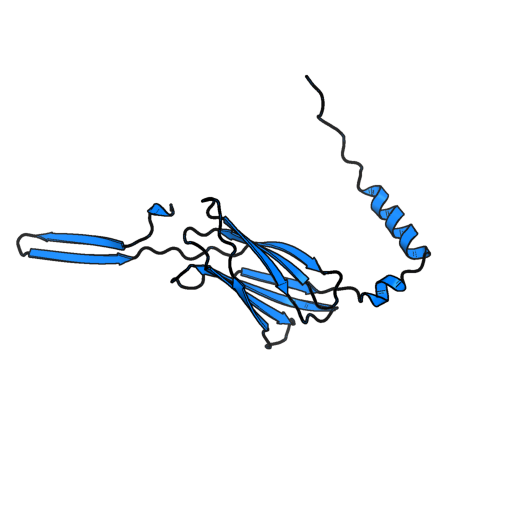63 C CA . VAL A 1 113 ? -0.125 0.112 -7.214 1.00 89.88 113 VAL A CA 1
ATOM 864 C C . VAL A 1 113 ? 0.466 1.379 -7.815 1.00 89.88 113 VAL A C 1
ATOM 866 O O . VAL A 1 113 ? 0.076 2.487 -7.450 1.00 89.88 113 VAL A O 1
ATOM 869 N N . ALA A 1 114 ? 1.421 1.223 -8.731 1.00 86.44 114 ALA A N 1
ATOM 870 C CA . ALA A 1 114 ? 1.981 2.343 -9.479 1.00 86.44 114 ALA A CA 1
ATOM 871 C C . ALA A 1 114 ? 1.075 2.731 -10.656 1.00 86.44 114 ALA A C 1
ATOM 873 O O . ALA A 1 114 ? 0.379 1.896 -11.238 1.00 86.44 114 ALA A O 1
ATOM 874 N N . LYS A 1 115 ? 1.086 4.014 -11.027 1.00 78.31 115 LYS A N 1
ATOM 875 C CA . LYS A 1 115 ? 0.193 4.550 -12.063 1.00 78.31 115 LYS A CA 1
ATOM 876 C C . LYS A 1 115 ? 0.413 3.860 -13.408 1.00 78.31 115 LYS A C 1
ATOM 878 O O . LYS A 1 115 ? 1.499 3.962 -13.968 1.00 78.31 115 LYS A O 1
ATOM 883 N N . GLY A 1 116 ? -0.623 3.221 -13.950 1.00 69.12 116 GLY A N 1
ATOM 884 C CA . GLY A 1 116 ? -0.557 2.532 -15.247 1.00 69.12 116 GLY A CA 1
ATOM 885 C C . GLY A 1 116 ? 0.241 1.224 -15.238 1.00 69.12 116 GLY A C 1
ATOM 886 O O . GLY A 1 116 ? 0.517 0.698 -16.308 1.00 69.12 116 GLY A O 1
ATOM 887 N N . HIS A 1 117 ? 0.594 0.710 -14.059 1.00 70.62 117 HIS A N 1
ATOM 888 C CA . HIS A 1 117 ? 1.405 -0.493 -13.891 1.00 70.62 117 HIS A CA 1
ATOM 889 C C . HIS A 1 117 ? 0.657 -1.564 -13.091 1.00 70.62 117 HIS A C 1
ATOM 891 O O . HIS A 1 117 ? -0.392 -1.316 -12.489 1.00 70.62 117 HIS A O 1
ATOM 8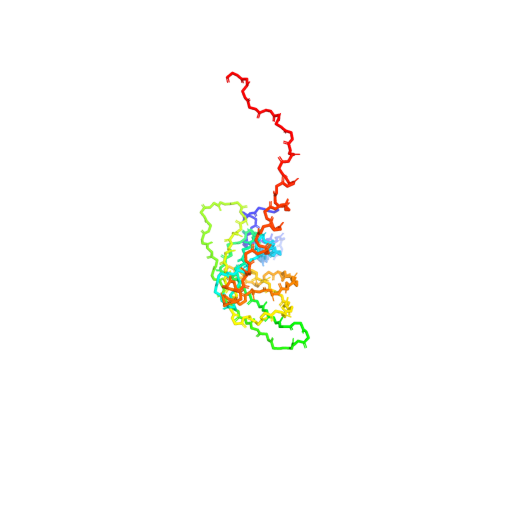97 N N . LEU A 1 118 ? 1.215 -2.776 -13.079 1.00 72.75 118 LEU A N 1
ATOM 898 C CA . LEU A 1 118 ? 0.711 -3.871 -12.256 1.00 72.75 118 LEU A CA 1
ATOM 899 C C . LEU A 1 118 ? 0.910 -3.586 -10.753 1.00 72.75 118 LEU A C 1
ATOM 901 O O . LEU A 1 118 ? 1.846 -2.875 -10.374 1.00 72.75 118 LEU A O 1
ATOM 905 N N . PRO A 1 119 ? 0.055 -4.156 -9.882 1.00 77.06 119 PRO A N 1
ATOM 906 C CA . PRO A 1 119 ? 0.265 -4.110 -8.441 1.00 77.06 119 PRO A CA 1
ATOM 907 C C . PRO A 1 119 ? 1.640 -4.662 -8.053 1.00 77.06 119 PRO A C 1
ATOM 909 O O . PRO A 1 119 ? 2.080 -5.679 -8.593 1.00 77.06 119 PRO A O 1
ATOM 912 N N . GLY A 1 120 ? 2.288 -4.005 -7.093 1.00 78.25 120 GLY A N 1
ATOM 913 C CA . GLY A 1 120 ? 3.496 -4.510 -6.452 1.00 78.25 120 GLY A CA 1
ATOM 914 C C . GLY A 1 120 ? 3.225 -5.753 -5.600 1.00 78.25 120 GLY A C 1
ATOM 915 O O . GLY A 1 120 ? 2.099 -6.260 -5.513 1.00 78.25 120 GLY A O 1
ATOM 916 N N . LEU A 1 121 ? 4.278 -6.248 -4.951 1.00 79.38 121 LEU A N 1
ATOM 917 C CA . LEU A 1 121 ? 4.158 -7.396 -4.056 1.00 79.38 121 LEU A CA 1
ATOM 918 C C . LEU A 1 121 ? 3.286 -7.052 -2.832 1.00 79.38 121 LEU A C 1
ATOM 920 O O . LEU A 1 121 ? 3.380 -5.938 -2.311 1.00 79.38 121 LEU A O 1
ATOM 924 N N . PRO A 1 122 ? 2.437 -7.985 -2.359 1.00 76.38 122 PRO A N 1
ATOM 925 C CA . PRO A 1 122 ? 1.757 -7.820 -1.081 1.00 76.38 122 PRO A CA 1
ATOM 926 C C . PRO A 1 122 ? 2.741 -7.766 0.077 1.00 76.38 122 PRO A C 1
ATOM 928 O O . PRO A 1 122 ? 3.659 -8.579 0.151 1.00 76.38 122 PRO A O 1
ATOM 931 N N . MET A 1 123 ? 2.467 -6.859 1.007 1.00 79.94 123 MET A N 1
ATOM 932 C CA . MET A 1 123 ? 2.843 -7.028 2.403 1.00 79.94 123 MET A CA 1
ATOM 933 C C . MET A 1 123 ? 1.683 -7.678 3.152 1.00 79.94 123 MET A C 1
ATOM 935 O O . MET A 1 123 ? 0.522 -7.340 2.901 1.00 79.94 123 MET A O 1
ATOM 939 N N . GLU A 1 124 ? 2.009 -8.569 4.081 1.00 78.25 124 GLU A N 1
ATOM 940 C CA . GLU A 1 124 ? 1.063 -9.259 4.956 1.00 78.25 124 GLU A CA 1
ATOM 941 C C . GLU A 1 124 ? 1.484 -9.065 6.415 1.00 78.25 124 GLU A C 1
ATOM 943 O O . GLU A 1 124 ? 2.664 -9.179 6.748 1.00 78.25 124 GLU A O 1
ATOM 948 N N . GLU A 1 125 ? 0.523 -8.760 7.283 1.00 72.38 125 GLU A N 1
ATOM 949 C CA . GLU A 1 125 ? 0.737 -8.598 8.720 1.00 72.38 125 GLU A CA 1
ATOM 950 C C . GLU A 1 125 ? -0.505 -9.055 9.493 1.00 72.38 125 GLU A C 1
ATOM 952 O O . GLU A 1 125 ? -1.632 -8.801 9.079 1.00 72.38 125 GLU A O 1
ATOM 957 N N . ASN A 1 126 ? -0.322 -9.716 10.635 1.00 74.69 126 ASN A N 1
ATOM 958 C CA . ASN A 1 126 ? -1.419 -10.009 11.558 1.00 74.69 126 ASN A CA 1
ATOM 959 C C . ASN A 1 126 ? -1.453 -8.951 12.657 1.00 74.69 126 ASN A C 1
ATOM 961 O O . ASN A 1 126 ? -0.432 -8.716 13.302 1.00 74.69 126 ASN A O 1
ATOM 965 N N . PHE A 1 127 ? -2.624 -8.380 12.932 1.00 71.06 127 PHE A N 1
ATOM 966 C CA . PHE A 1 127 ? -2.806 -7.469 14.058 1.00 71.06 127 PHE A CA 1
ATOM 967 C C . PHE A 1 127 ? -3.989 -7.894 14.927 1.00 71.06 127 PHE A C 1
ATOM 969 O O . PHE A 1 127 ? -5.036 -8.332 14.449 1.00 71.06 127 PHE A O 1
ATOM 976 N N . PHE A 1 128 ? -3.817 -7.767 16.241 1.00 64.06 128 PHE A N 1
ATOM 977 C CA . PHE A 1 128 ? -4.877 -8.044 17.203 1.00 64.06 128 PHE A CA 1
ATOM 978 C C . PHE A 1 128 ? -5.626 -6.753 17.529 1.00 64.06 128 PHE A C 1
ATOM 980 O O . PHE A 1 128 ? -5.016 -5.775 17.966 1.00 64.06 128 PHE A O 1
ATOM 987 N N . PHE A 1 129 ? -6.943 -6.733 17.321 1.00 70.75 129 PHE A N 1
ATOM 988 C CA . PHE A 1 129 ? -7.748 -5.539 17.552 1.00 70.75 129 PHE A CA 1
ATOM 989 C C . PHE A 1 129 ? -8.386 -5.564 18.945 1.00 70.75 129 PHE A C 1
ATOM 991 O O . PHE A 1 129 ? -9.313 -6.324 19.225 1.00 70.75 129 PHE A O 1
ATOM 998 N N . THR A 1 130 ? -7.895 -4.696 19.829 1.00 57.56 130 THR A N 1
ATOM 999 C CA . THR A 1 130 ? -8.289 -4.618 21.246 1.00 57.56 130 THR A CA 1
ATOM 1000 C C . THR A 1 130 ? -8.999 -3.323 21.611 1.00 57.56 130 THR A C 1
ATOM 1002 O O . THR A 1 130 ? -8.902 -2.906 22.762 1.00 57.56 130 THR A O 1
ATOM 1005 N N . ALA A 1 131 ? -9.682 -2.656 20.669 1.00 59.91 131 ALA A N 1
ATOM 1006 C CA . ALA A 1 131 ? -10.331 -1.382 20.981 1.00 59.91 131 ALA A CA 1
ATOM 1007 C C . ALA A 1 131 ? -11.229 -1.520 22.217 1.00 59.91 131 ALA A C 1
ATOM 1009 O O . ALA A 1 131 ? -12.211 -2.264 22.218 1.00 59.91 131 ALA A O 1
ATOM 1010 N N . SER A 1 132 ? -10.848 -0.813 23.278 1.00 55.50 132 SER A N 1
ATOM 1011 C CA . SER A 1 132 ? -11.635 -0.714 24.493 1.00 55.50 132 SER A CA 1
ATOM 1012 C C . SER A 1 132 ? -12.965 -0.067 24.133 1.00 55.50 132 SER A C 1
ATOM 1014 O O . SER A 1 132 ? -12.993 0.943 23.428 1.00 55.50 132 SER A O 1
ATOM 1016 N N . ASP A 1 133 ? -14.068 -0.630 24.616 1.00 54.44 133 ASP A N 1
ATOM 1017 C CA . ASP A 1 133 ? -15.366 0.029 24.526 1.00 54.44 133 ASP A CA 1
ATOM 1018 C C . ASP A 1 133 ? -15.239 1.440 25.139 1.00 54.44 133 ASP A C 1
ATOM 1020 O O . ASP A 1 133 ? -14.798 1.543 26.291 1.00 54.44 133 ASP A O 1
ATOM 1024 N N . PRO A 1 134 ? -15.580 2.536 24.434 1.00 56.12 134 PRO A N 1
ATOM 1025 C CA . PRO A 1 134 ? -15.547 3.870 25.027 1.00 56.12 134 PRO A CA 1
ATOM 1026 C C . PRO A 1 134 ? -16.408 3.970 26.301 1.00 56.12 134 PRO A C 1
ATOM 1028 O O . PRO A 1 134 ? -16.106 4.792 27.166 1.00 56.12 134 PRO A O 1
ATOM 1031 N N . ALA A 1 135 ? -17.414 3.102 26.482 1.00 53.28 135 ALA A N 1
ATOM 1032 C CA . ALA A 1 135 ? -18.171 2.993 27.729 1.00 53.28 135 ALA A CA 1
ATOM 1033 C C . ALA A 1 135 ? -17.357 2.360 28.875 1.00 53.28 135 ALA A C 1
ATOM 1035 O O . ALA A 1 135 ? -17.474 2.785 30.023 1.00 53.28 135 ALA A O 1
ATOM 1036 N N . SER A 1 136 ? -16.463 1.414 28.576 1.00 52.84 136 SER A N 1
ATOM 1037 C CA . SER A 1 136 ? -15.608 0.760 29.580 1.00 52.84 136 SER A CA 1
ATOM 1038 C C . SER A 1 136 ? -14.511 1.675 30.148 1.00 52.84 136 SER A C 1
ATOM 1040 O O . SER A 1 136 ? -14.022 1.444 31.253 1.00 52.84 136 SER A O 1
ATOM 1042 N N . ALA A 1 137 ? -14.173 2.775 29.461 1.00 53.00 137 ALA A N 1
ATOM 1043 C CA . ALA A 1 137 ? -13.274 3.807 29.987 1.00 53.00 137 ALA A CA 1
ATOM 1044 C C . ALA A 1 137 ? -13.917 4.656 31.104 1.00 53.00 137 ALA A C 1
ATOM 1046 O O . ALA A 1 137 ? -13.202 5.208 31.942 1.00 53.00 137 ALA A O 1
ATOM 1047 N N . HIS A 1 138 ? -15.254 4.730 31.154 1.00 51.03 138 HIS A N 1
ATOM 1048 C CA . HIS A 1 138 ? -15.983 5.421 32.222 1.00 51.03 138 HIS A CA 1
ATOM 1049 C C . HIS A 1 138 ? -16.141 4.581 33.501 1.00 51.03 138 HIS A C 1
ATOM 1051 O O . HIS A 1 138 ? -16.479 5.138 34.545 1.00 51.03 138 HIS A O 1
ATOM 1057 N N . GLU A 1 139 ? -15.833 3.281 33.459 1.00 50.28 139 GLU A N 1
ATOM 1058 C CA . GLU A 1 139 ? -15.908 2.367 34.609 1.00 50.28 139 GLU A CA 1
ATOM 1059 C C . GLU A 1 139 ? -14.531 1.988 35.183 1.00 50.28 139 GLU A C 1
ATOM 1061 O O . GLU A 1 139 ? -14.394 1.015 35.926 1.00 50.28 139 GLU A O 1
ATOM 1066 N N . MET A 1 140 ? -13.473 2.753 34.894 1.00 45.38 140 MET A N 1
ATOM 1067 C CA . MET A 1 140 ? -12.181 2.505 35.533 1.00 45.38 140 MET A CA 1
ATOM 1068 C C . MET A 1 140 ? -12.162 3.131 36.934 1.00 45.38 140 MET A C 1
ATOM 1070 O O . MET A 1 140 ? -11.911 4.324 37.089 1.00 45.38 140 MET A O 1
ATOM 1074 N N . SER A 1 141 ? -12.453 2.319 37.960 1.00 58.81 141 SER A N 1
ATOM 1075 C CA . SER A 1 141 ? -12.495 2.782 39.356 1.00 58.81 141 SER A CA 1
ATOM 1076 C C . SER A 1 141 ? -11.172 3.428 39.790 1.00 58.81 141 SER A C 1
ATOM 1078 O O . SER A 1 141 ? -10.090 2.973 39.393 1.00 58.81 141 SER A O 1
ATOM 1080 N N . ASP A 1 142 ? -11.264 4.453 40.647 1.00 54.41 142 ASP A N 1
ATOM 1081 C CA . ASP A 1 142 ? -10.151 5.270 41.168 1.00 54.41 142 ASP A CA 1
ATOM 1082 C C . ASP A 1 142 ? -8.962 4.456 41.723 1.00 54.41 142 ASP A C 1
ATOM 1084 O O . ASP A 1 142 ? -7.825 4.935 41.750 1.00 54.41 142 ASP A O 1
ATOM 1088 N N . GLY A 1 143 ? -9.182 3.200 42.128 1.00 52.53 143 GLY A N 1
ATOM 1089 C CA . GLY A 1 143 ? -8.120 2.298 42.583 1.00 52.53 143 GLY A CA 1
ATOM 1090 C C . GLY A 1 143 ? -7.165 1.845 41.470 1.00 52.53 143 GLY A C 1
ATOM 1091 O O . GLY A 1 143 ? -5.967 1.681 41.706 1.00 52.53 143 GLY A O 1
ATOM 1092 N N . THR A 1 144 ? -7.665 1.699 40.244 1.00 56.44 144 THR A N 1
ATOM 1093 C CA . THR A 1 144 ? -6.917 1.154 39.094 1.00 56.44 144 THR A CA 1
ATOM 1094 C C . THR A 1 144 ? -5.974 2.199 38.487 1.00 56.44 144 THR A C 1
ATOM 1096 O O . THR A 1 144 ? -4.844 1.892 38.101 1.00 56.44 144 THR A O 1
ATOM 1099 N N . TRP A 1 145 ? -6.388 3.470 38.497 1.00 55.16 145 TRP A N 1
ATOM 1100 C CA . TRP A 1 145 ? -5.584 4.605 38.028 1.00 55.16 145 TRP A CA 1
ATOM 1101 C C . TRP A 1 145 ? -4.330 4.866 38.877 1.00 55.16 145 TRP A C 1
ATOM 1103 O O . TRP A 1 145 ? -3.293 5.272 38.345 1.00 55.16 145 TRP A O 1
ATOM 1113 N N . ASN A 1 146 ? -4.379 4.603 40.186 1.00 54.34 146 ASN A N 1
ATOM 1114 C CA . ASN A 1 146 ? -3.227 4.805 41.073 1.00 54.34 146 ASN A CA 1
ATOM 1115 C C . ASN A 1 146 ? -2.131 3.738 40.883 1.00 54.34 146 ASN A C 1
ATOM 1117 O O . ASN A 1 146 ? -0.939 4.035 41.020 1.00 54.34 146 ASN A O 1
ATOM 1121 N N . LEU A 1 147 ? -2.508 2.520 40.484 1.00 52.69 147 LEU A N 1
ATOM 1122 C CA . LEU A 1 147 ? -1.556 1.453 40.163 1.00 52.69 147 LEU A CA 1
ATOM 1123 C C . LEU A 1 147 ? -0.806 1.727 38.848 1.00 52.69 147 LEU A C 1
ATOM 1125 O O . LEU A 1 147 ? 0.412 1.556 38.795 1.00 52.69 147 LEU A O 1
ATOM 1129 N N . LEU A 1 148 ? -1.484 2.253 37.820 1.00 51.44 148 LEU A N 1
ATOM 1130 C CA . LEU A 1 148 ? -0.834 2.612 36.549 1.00 51.44 148 LEU A CA 1
ATOM 1131 C C . LEU A 1 148 ? 0.138 3.797 36.685 1.00 51.44 148 LEU A C 1
ATOM 1133 O O . LEU A 1 148 ? 1.211 3.779 36.081 1.00 51.44 148 LEU A O 1
ATOM 1137 N N . LYS A 1 149 ? -0.160 4.787 37.539 1.00 47.31 149 LYS A N 1
ATOM 1138 C CA . LYS A 1 149 ? 0.790 5.878 37.846 1.00 47.31 149 LYS A CA 1
ATOM 1139 C C . LYS A 1 149 ? 2.074 5.362 38.501 1.00 47.31 149 LYS A C 1
ATOM 1141 O O . LYS A 1 149 ? 3.162 5.860 38.212 1.00 47.31 149 LYS A O 1
ATOM 1146 N N . SER A 1 150 ? 1.962 4.331 39.335 1.00 48.50 150 SER A N 1
ATOM 1147 C CA . SER A 1 150 ? 3.109 3.713 40.007 1.00 48.50 150 SER A CA 1
ATOM 1148 C C . SER A 1 150 ? 4.003 2.951 39.018 1.00 48.50 150 SER A C 1
ATOM 1150 O O . SER A 1 150 ? 5.225 3.012 39.127 1.00 48.50 150 SER A O 1
ATOM 1152 N N . ALA A 1 151 ? 3.410 2.314 38.002 1.00 43.56 151 ALA A N 1
ATOM 1153 C CA . ALA A 1 151 ? 4.139 1.614 36.943 1.00 43.56 151 ALA A CA 1
ATOM 1154 C C . ALA A 1 151 ? 4.818 2.569 35.936 1.00 43.56 151 ALA A C 1
ATOM 1156 O O . ALA A 1 151 ? 5.954 2.330 35.528 1.00 43.56 151 ALA A O 1
ATOM 1157 N N . LEU A 1 152 ? 4.180 3.694 35.590 1.00 37.47 152 LEU A N 1
ATOM 1158 C CA . LEU A 1 152 ? 4.745 4.693 34.666 1.00 37.47 152 LEU A CA 1
ATOM 1159 C C . LEU A 1 152 ? 5.886 5.528 35.274 1.00 37.47 152 LEU A C 1
ATOM 1161 O O . LEU A 1 152 ? 6.692 6.093 34.538 1.00 37.47 152 LEU A O 1
ATOM 1165 N N . THR A 1 153 ? 6.022 5.559 36.603 1.00 37.47 153 THR A N 1
ATOM 1166 C CA . THR A 1 153 ? 7.108 6.297 37.281 1.00 37.47 153 THR A CA 1
ATOM 1167 C C . THR A 1 153 ? 8.453 5.540 37.258 1.00 37.47 153 THR A C 1
ATOM 1169 O O . THR A 1 153 ? 9.483 6.081 37.658 1.00 37.47 153 THR A O 1
ATOM 1172 N N . VAL A 1 154 ? 8.496 4.298 36.753 1.00 38.34 154 VAL A N 1
ATOM 1173 C CA . VAL A 1 154 ? 9.709 3.454 36.771 1.00 38.34 154 VAL A CA 1
ATOM 1174 C C . VAL A 1 154 ? 10.506 3.487 35.451 1.00 38.34 154 VAL A C 1
ATOM 1176 O O . VAL A 1 154 ? 11.664 3.077 35.441 1.00 38.34 154 VAL A O 1
ATOM 1179 N N . ILE A 1 155 ? 9.983 4.057 34.355 1.00 37.53 155 ILE A N 1
ATOM 1180 C CA . ILE A 1 155 ? 10.649 3.988 33.030 1.00 37.53 155 ILE A CA 1
ATOM 1181 C C . ILE A 1 155 ? 11.499 5.235 32.679 1.00 37.53 155 ILE A C 1
ATOM 1183 O O . ILE A 1 155 ? 12.244 5.223 31.705 1.00 37.53 155 ILE A O 1
ATOM 1187 N N . SER A 1 156 ? 11.535 6.295 33.496 1.00 39.00 156 SER A N 1
ATOM 1188 C CA . SER A 1 156 ? 12.321 7.508 33.176 1.00 39.00 156 SER A CA 1
ATOM 1189 C C . SER A 1 156 ? 13.696 7.611 33.864 1.00 39.00 156 SER A C 1
ATOM 1191 O O . SER A 1 156 ? 14.103 8.701 34.274 1.00 39.00 156 SER A O 1
ATOM 1193 N N . ARG A 1 157 ? 14.447 6.510 33.994 1.00 39.41 157 ARG A N 1
ATOM 1194 C CA . ARG A 1 157 ? 15.879 6.559 34.366 1.00 39.41 157 ARG A CA 1
ATOM 1195 C C . ARG A 1 157 ? 16.771 6.196 33.178 1.00 39.41 157 ARG A C 1
ATOM 1197 O O . ARG A 1 157 ? 17.444 5.173 33.191 1.00 39.41 157 ARG A O 1
ATOM 1204 N N . LEU A 1 158 ? 16.800 7.068 32.172 1.00 36.16 158 LEU A N 1
ATOM 1205 C CA . LEU A 1 158 ? 17.895 7.128 31.199 1.00 36.16 158 LEU A CA 1
ATOM 1206 C C . LEU A 1 158 ? 18.891 8.222 31.636 1.00 36.16 158 LEU A C 1
ATOM 1208 O O . LEU A 1 158 ? 18.458 9.298 32.062 1.00 36.16 158 LEU A O 1
ATOM 1212 N N . PRO A 1 159 ? 20.213 7.974 31.591 1.00 31.80 159 PRO A N 1
ATOM 1213 C CA . PRO A 1 159 ? 21.216 8.938 32.034 1.00 31.80 159 PRO A CA 1
ATOM 1214 C C . PRO A 1 159 ? 21.281 10.156 31.098 1.00 31.80 159 PRO A C 1
ATOM 1216 O O . PRO A 1 159 ? 21.357 10.021 29.880 1.00 31.80 159 PRO A O 1
ATOM 1219 N N . LYS A 1 160 ? 21.287 11.363 31.683 1.00 39.81 160 LYS A N 1
ATOM 1220 C CA . LYS A 1 160 ? 21.564 12.628 30.985 1.00 39.81 160 LYS A CA 1
ATOM 1221 C C . LYS A 1 160 ? 23.040 12.678 30.585 1.00 39.81 160 LYS A C 1
ATOM 1223 O O . LYS A 1 160 ? 23.883 12.923 31.444 1.00 39.81 160 LYS A O 1
ATOM 1228 N N . VAL A 1 161 ? 23.347 12.514 29.301 1.00 36.62 161 VAL A N 1
ATOM 1229 C CA . VAL A 1 161 ? 24.635 12.929 28.727 1.00 36.62 161 VAL A CA 1
ATOM 1230 C C . VAL A 1 161 ? 24.370 13.698 27.429 1.00 36.62 161 VAL A C 1
ATOM 1232 O O . VAL A 1 161 ? 23.655 13.228 26.551 1.00 36.62 161 VAL A O 1
ATOM 1235 N N . VAL A 1 162 ? 24.980 14.885 27.365 1.00 34.03 162 VAL A N 1
ATOM 1236 C CA . VAL A 1 162 ? 25.052 15.877 26.276 1.00 34.03 162 VAL A CA 1
ATOM 1237 C C . VAL A 1 162 ? 23.833 16.786 26.064 1.00 34.03 162 VAL A C 1
ATOM 1239 O O . VAL A 1 162 ? 22.972 16.524 25.232 1.00 34.03 162 VAL A O 1
ATOM 1242 N N . ARG A 1 163 ? 23.845 17.938 26.743 1.00 32.22 163 ARG A N 1
ATOM 1243 C CA . ARG A 1 163 ? 23.685 19.269 26.126 1.00 32.22 163 ARG A CA 1
ATOM 1244 C C . ARG A 1 163 ? 24.457 20.284 26.979 1.00 32.22 163 ARG A C 1
ATOM 1246 O O . ARG A 1 163 ? 24.474 20.152 28.199 1.00 32.22 163 ARG A O 1
ATOM 1253 N N . ASP A 1 164 ? 25.096 21.219 26.286 1.00 31.58 164 ASP A N 1
ATOM 1254 C CA . ASP A 1 164 ? 25.889 22.367 26.751 1.00 31.58 164 ASP A CA 1
ATOM 1255 C C . ASP A 1 164 ? 27.410 22.148 26.906 1.00 31.58 164 ASP A C 1
ATOM 1257 O O . ASP A 1 164 ? 27.967 22.074 28.000 1.00 31.58 164 ASP A O 1
ATOM 1261 N N . MET A 1 165 ? 28.103 22.142 25.759 1.00 33.88 165 MET A N 1
ATOM 1262 C CA . MET A 1 165 ? 29.361 22.880 25.599 1.00 33.88 165 MET A CA 1
ATOM 1263 C C . MET A 1 165 ? 29.229 23.813 24.385 1.00 33.88 165 MET A C 1
ATOM 1265 O O . MET A 1 165 ? 29.087 23.323 23.268 1.00 33.88 165 MET A O 1
ATOM 1269 N N . GLN A 1 166 ? 29.348 25.114 24.683 1.00 37.72 166 GLN A N 1
ATOM 1270 C CA . GLN A 1 166 ? 29.578 26.286 23.817 1.00 37.72 166 GLN A CA 1
ATOM 1271 C C . GLN A 1 166 ? 28.442 26.802 22.928 1.00 37.72 166 GLN A C 1
ATOM 1273 O O . GLN A 1 166 ? 27.952 26.069 22.047 1.00 37.72 166 GLN A O 1
#

Radius of gyration: 24.55 Å; chains: 1; bounding box: 48×44×88 Å

pLDDT: mean 76.72, std 18.67, range [31.58, 97.81]